Protein AF-A0AAV5AA75-F1 (afdb_monomer_lite)

Foldseek 3Di:
DKDWDDDVPDPDIDIDDDAQVVHDPDPVVPVVSVVVVVVVVCVVVVNDDQAAAQDDDDDPLLCVCVVVVVLLVQLQPQDDDPPDPVSCPSVVVCVVCPHNVVSVVVVVVLLVQLQVQLVVLLVVNVSRVRDDVNSVVLSVSCSVSPPSSVVVVVVSSVVSSVVVVVVVD

Sequence (169 aa):
MSLSYVVKGSKEKKAVIVPFEPPLSNYEEVRPRLLAMKLDAEEALGMVKRPKITTFEMSVDTFAMLPLIVLLIFVAYAEPKPYSTIYNIGPWLRNAVGGITVIRWICILASSIHALEAAYVFVLCRRHSTGLVVGAKWVAITFSMGYPGWARLRRLIQKARIESITKIH

pLDDT: mean 88.72, std 7.55, range [43.88, 97.69]

Structure (mmCIF, N/CA/C/O backbone):
data_AF-A0AAV5AA75-F1
#
_entry.id   AF-A0AAV5AA75-F1
#
loop_
_atom_site.group_PDB
_atom_site.id
_atom_site.type_symbol
_atom_site.label_atom_id
_atom_site.label_alt_id
_atom_site.label_comp_id
_atom_site.label_asym_id
_atom_site.label_entity_id
_atom_site.label_seq_id
_atom_site.pdbx_PDB_ins_code
_atom_site.Cartn_x
_atom_site.Cartn_y
_atom_site.Cartn_z
_atom_site.occupancy
_atom_site.B_iso_or_equiv
_atom_site.auth_seq_id
_atom_site.auth_comp_id
_atom_site.auth_asym_id
_atom_site.auth_atom_id
_atom_site.pdbx_PDB_model_num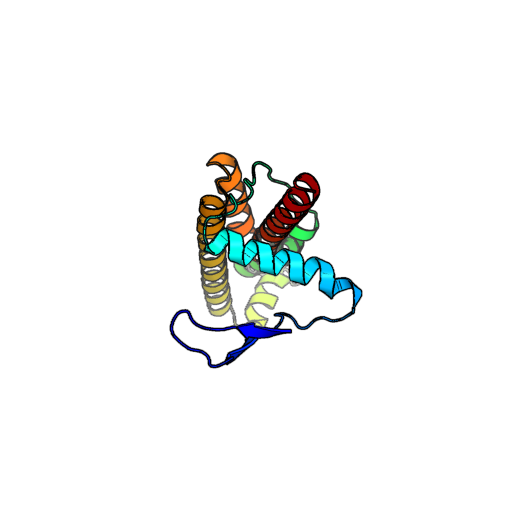
ATOM 1 N N . MET A 1 1 ? 3.541 -4.774 29.065 1.00 82.38 1 MET A N 1
ATOM 2 C CA . MET A 1 1 ? 2.635 -4.580 30.218 1.00 82.38 1 MET A CA 1
ATOM 3 C C . MET A 1 1 ? 2.459 -5.912 30.936 1.00 82.38 1 MET A C 1
ATOM 5 O O . MET A 1 1 ? 2.185 -6.892 30.259 1.00 82.38 1 MET A O 1
ATOM 9 N N . SER A 1 2 ? 2.649 -5.978 32.257 1.00 87.25 2 SER A N 1
ATOM 10 C CA . SER A 1 2 ? 2.396 -7.197 33.048 1.00 87.25 2 SER A CA 1
ATOM 11 C C . SER A 1 2 ? 1.001 -7.128 33.665 1.00 87.25 2 SER A C 1
ATOM 13 O O . SER A 1 2 ? 0.651 -6.118 34.275 1.00 87.25 2 SER A O 1
ATOM 15 N N . LEU A 1 3 ? 0.199 -8.170 33.476 1.00 88.19 3 LEU A N 1
ATOM 16 C CA . LEU A 1 3 ? -1.156 -8.309 33.999 1.00 88.19 3 LEU A CA 1
ATOM 17 C C . LEU A 1 3 ? -1.211 -9.528 34.918 1.00 88.19 3 LEU A C 1
ATOM 19 O O . LEU A 1 3 ? -0.602 -10.554 34.624 1.00 88.19 3 LEU A O 1
ATOM 23 N N . SER A 1 4 ? -1.971 -9.437 36.009 1.00 89.69 4 SER A N 1
ATOM 24 C CA . SER A 1 4 ? -2.262 -10.584 36.874 1.00 89.69 4 SER A CA 1
ATOM 25 C C . SER A 1 4 ? -3.754 -10.892 36.840 1.00 89.69 4 SER A C 1
ATOM 27 O O . SER A 1 4 ? -4.578 -9.979 36.876 1.00 89.69 4 SER A O 1
ATOM 29 N N . TYR A 1 5 ? -4.104 -12.171 36.729 1.00 88.69 5 TYR A N 1
ATOM 30 C CA . TYR A 1 5 ? -5.491 -12.621 36.668 1.00 88.69 5 TYR A CA 1
ATOM 31 C C . TYR A 1 5 ? -5.690 -13.903 37.476 1.00 88.69 5 TYR A C 1
ATOM 33 O O . TYR A 1 5 ? -4.749 -14.652 37.748 1.00 88.69 5 TYR A O 1
ATOM 41 N N . VAL A 1 6 ? -6.939 -14.143 37.866 1.00 90.75 6 VAL A N 1
ATOM 42 C CA . VAL A 1 6 ? -7.375 -15.355 38.562 1.00 90.75 6 VAL A CA 1
ATOM 43 C C . VAL A 1 6 ? -8.413 -16.041 37.684 1.00 90.75 6 VAL A C 1
ATOM 45 O O . VAL A 1 6 ? -9.379 -15.413 37.252 1.00 90.75 6 VAL A O 1
ATOM 48 N N . VAL A 1 7 ? -8.204 -17.323 37.390 1.00 87.94 7 VAL A N 1
ATOM 49 C CA . VAL A 1 7 ? -9.154 -18.117 36.599 1.00 87.94 7 VAL A CA 1
ATOM 50 C C . VAL A 1 7 ? -10.306 -18.545 37.495 1.00 87.94 7 VAL A C 1
ATOM 52 O O . VAL A 1 7 ? -10.086 -19.032 38.602 1.00 87.94 7 VAL A O 1
ATOM 55 N N . LYS A 1 8 ? -11.542 -18.407 37.012 1.00 83.75 8 LYS A N 1
ATOM 56 C CA . LYS A 1 8 ? -12.732 -18.871 37.733 1.00 83.75 8 LYS A CA 1
ATOM 57 C C . LYS A 1 8 ? -12.591 -20.368 38.057 1.00 83.75 8 LYS A C 1
ATOM 59 O O . LYS A 1 8 ? -12.488 -21.182 37.148 1.00 83.75 8 LYS A O 1
ATOM 64 N N . GLY A 1 9 ? -12.575 -20.708 39.348 1.00 84.12 9 GLY A N 1
ATOM 65 C CA . GLY A 1 9 ? -12.371 -22.078 39.844 1.00 84.12 9 GLY A CA 1
ATOM 66 C C . GLY A 1 9 ? -10.961 -22.378 40.370 1.00 84.12 9 GLY A C 1
ATOM 67 O O . GLY A 1 9 ? -10.767 -23.416 40.992 1.00 84.12 9 GLY A O 1
ATOM 68 N N . SER A 1 10 ? -9.999 -21.467 40.198 1.00 79.69 10 SER A N 1
ATOM 69 C CA . SER A 1 10 ? -8.664 -21.546 40.805 1.00 79.69 10 SER A CA 1
ATOM 70 C C . SER A 1 10 ? -8.425 -20.357 41.741 1.00 79.69 10 SER A C 1
ATOM 72 O O . SER A 1 10 ? -8.907 -19.256 41.490 1.00 79.69 10 SER A O 1
ATOM 74 N N . LYS A 1 11 ? -7.683 -20.573 42.834 1.00 80.50 11 LYS A N 1
ATOM 75 C CA . LYS A 1 11 ? -7.207 -19.500 43.731 1.00 80.50 11 LYS A CA 1
ATOM 76 C C . LYS A 1 11 ? -5.818 -18.978 43.343 1.00 80.50 11 LYS A C 1
ATOM 78 O O . LYS A 1 11 ? -5.339 -18.019 43.945 1.00 80.50 11 LYS A O 1
ATOM 83 N N . GLU A 1 12 ? -5.168 -19.589 42.354 1.00 86.31 12 GLU A N 1
ATOM 84 C CA . GLU A 1 12 ? -3.827 -19.198 41.925 1.00 86.31 12 GLU A CA 1
ATOM 85 C C . GLU A 1 12 ? -3.865 -17.943 41.048 1.00 86.31 12 GLU A C 1
ATOM 87 O O . GLU A 1 12 ? -4.612 -17.860 40.067 1.00 86.31 12 GLU A O 1
ATOM 92 N N . LYS A 1 13 ? -3.019 -16.964 41.390 1.00 85.44 13 LYS A N 1
ATOM 93 C CA . LYS A 1 13 ? -2.785 -15.774 40.567 1.00 85.44 13 LYS A CA 1
ATOM 94 C C . LYS A 1 13 ? -1.795 -16.122 39.462 1.00 85.44 13 LYS A C 1
ATOM 96 O O . LYS A 1 13 ? -0.649 -16.461 39.747 1.00 85.44 13 LYS A O 1
ATOM 101 N N . LYS A 1 14 ? -2.218 -15.995 38.207 1.00 88.75 14 LYS A N 1
ATOM 102 C CA . LYS A 1 14 ? -1.349 -16.150 37.035 1.00 88.75 14 LYS A CA 1
ATOM 103 C C . LYS A 1 14 ? -0.946 -14.779 36.507 1.00 88.75 14 LYS A C 1
ATOM 105 O O . LYS A 1 14 ? -1.758 -13.854 36.503 1.00 88.75 14 LYS A O 1
ATOM 110 N N . ALA A 1 15 ? 0.300 -14.653 36.060 1.00 89.00 15 ALA A N 1
ATOM 111 C CA . ALA A 1 15 ? 0.821 -13.442 35.433 1.00 89.00 15 ALA A CA 1
ATOM 112 C C . ALA A 1 15 ? 0.979 -13.650 33.922 1.00 89.00 15 ALA A C 1
ATOM 114 O O . ALA A 1 15 ? 1.417 -14.712 33.484 1.00 89.00 15 ALA A O 1
ATOM 115 N N . VAL A 1 16 ? 0.621 -12.642 33.129 1.00 92.88 16 VAL A N 1
ATOM 116 C CA . VAL A 1 16 ? 0.787 -12.615 31.670 1.00 92.88 16 VAL A CA 1
ATOM 117 C C . VAL A 1 16 ? 1.414 -11.290 31.269 1.00 92.88 16 VAL A C 1
ATOM 119 O O . VAL A 1 16 ? 1.035 -10.233 31.771 1.00 92.88 16 VAL A O 1
ATOM 122 N N . ILE A 1 17 ? 2.363 -11.343 30.338 1.00 91.06 17 ILE A N 1
ATOM 123 C CA . ILE A 1 17 ? 3.008 -10.159 29.777 1.00 91.06 17 ILE A CA 1
ATOM 124 C C . ILE A 1 17 ? 2.442 -9.917 28.379 1.00 91.06 17 ILE A C 1
ATOM 126 O O . ILE A 1 17 ? 2.553 -10.771 27.506 1.00 91.06 17 ILE A O 1
ATOM 130 N N . VAL A 1 18 ? 1.855 -8.740 28.169 1.00 89.25 18 VAL A N 1
ATOM 131 C CA . VAL A 1 18 ? 1.383 -8.270 26.861 1.00 89.25 18 VAL A CA 1
ATOM 132 C C . VAL A 1 18 ? 2.378 -7.231 26.327 1.00 89.25 18 VAL A C 1
ATOM 134 O O . VAL A 1 18 ? 2.517 -6.167 26.947 1.00 89.25 18 VAL A O 1
ATOM 137 N N . PRO A 1 19 ? 3.124 -7.514 25.244 1.00 89.56 19 PRO A N 1
ATOM 138 C CA . PRO A 1 19 ? 4.073 -6.565 24.667 1.00 89.56 19 PRO A CA 1
ATOM 139 C C . PRO A 1 19 ? 3.363 -5.445 23.889 1.00 89.56 19 PRO A C 1
ATOM 141 O O . PRO A 1 19 ? 2.238 -5.610 23.421 1.00 89.56 19 PRO A O 1
ATOM 144 N N . PHE A 1 20 ? 4.033 -4.298 23.747 1.00 83.62 20 PHE A N 1
ATOM 145 C CA . PHE A 1 20 ? 3.629 -3.250 22.808 1.00 83.62 20 PHE A CA 1
ATOM 146 C C . PHE A 1 20 ? 4.377 -3.453 21.485 1.00 83.62 20 PHE A C 1
ATOM 148 O O . PHE A 1 20 ? 5.605 -3.520 21.490 1.00 83.62 20 PHE A O 1
ATOM 155 N N . GLU A 1 21 ? 3.652 -3.522 20.367 1.00 81.06 21 GLU A N 1
ATOM 156 C CA . GLU A 1 21 ? 4.232 -3.616 19.021 1.00 81.06 21 GLU A CA 1
ATOM 157 C C . GLU A 1 21 ? 3.750 -2.452 18.146 1.00 81.06 21 GLU A C 1
ATOM 159 O O . GLU A 1 21 ? 2.549 -2.392 17.872 1.00 81.06 21 GLU A O 1
ATOM 164 N N . PRO A 1 22 ? 4.617 -1.528 17.688 1.00 82.00 22 PRO A N 1
ATOM 165 C CA . PRO A 1 22 ? 6.042 -1.417 18.010 1.00 82.00 22 PRO A CA 1
ATOM 166 C C . PRO A 1 22 ? 6.291 -1.023 19.482 1.00 82.00 22 PRO A C 1
ATOM 168 O O . PRO A 1 22 ? 5.352 -0.588 20.161 1.00 82.00 22 PRO A O 1
ATOM 171 N N . PRO A 1 23 ? 7.542 -1.159 19.972 1.00 85.00 23 PRO A N 1
ATOM 172 C CA . PRO A 1 23 ? 7.931 -0.685 21.295 1.00 85.00 23 PRO A CA 1
ATOM 173 C C . PRO A 1 23 ? 7.601 0.799 21.466 1.00 85.00 23 PRO A C 1
ATOM 175 O O . PRO A 1 23 ? 7.702 1.577 20.517 1.00 85.00 23 PRO A O 1
ATOM 178 N N . LEU A 1 24 ? 7.216 1.183 22.682 1.00 84.88 24 LEU A N 1
ATOM 179 C CA . LEU A 1 24 ? 6.974 2.583 23.020 1.00 84.88 24 LEU A CA 1
ATOM 180 C C . LEU A 1 24 ? 8.286 3.357 22.915 1.00 84.88 24 LEU A C 1
ATOM 182 O O . LEU A 1 24 ? 9.288 2.948 23.502 1.00 84.88 24 LEU A O 1
ATOM 186 N N . SER A 1 25 ? 8.270 4.463 22.180 1.00 85.25 25 SER A N 1
ATOM 187 C CA . SER A 1 25 ? 9.458 5.301 22.009 1.00 85.25 25 SER A CA 1
ATOM 188 C C . SER A 1 25 ? 9.573 6.365 23.102 1.00 85.25 25 SER A C 1
ATOM 190 O O . SER A 1 25 ? 10.674 6.747 23.492 1.00 85.25 25 SER A O 1
ATOM 192 N N . ASN A 1 26 ? 8.434 6.809 23.637 1.00 90.88 26 ASN A N 1
ATOM 193 C CA . ASN A 1 26 ? 8.338 7.819 24.683 1.00 90.88 26 ASN A CA 1
ATOM 194 C C . ASN A 1 26 ? 7.181 7.506 25.654 1.00 90.88 26 ASN A C 1
ATOM 196 O O . ASN A 1 26 ? 6.332 6.648 25.403 1.00 90.88 26 ASN A O 1
ATOM 200 N N . TYR A 1 27 ? 7.156 8.202 26.794 1.00 87.19 27 TYR A N 1
ATOM 201 C CA . TYR A 1 27 ? 6.105 8.033 27.804 1.00 87.19 27 TYR A CA 1
ATOM 202 C C . TYR A 1 27 ? 4.742 8.578 27.339 1.00 87.19 27 TYR A C 1
ATOM 204 O O . TYR A 1 27 ? 3.697 8.040 27.705 1.00 87.19 27 TYR A O 1
ATOM 212 N N . GLU A 1 28 ? 4.735 9.613 26.499 1.00 86.62 28 GLU A N 1
ATOM 213 C CA . GLU A 1 28 ? 3.506 10.237 25.992 1.00 86.62 28 GLU A CA 1
ATOM 214 C C . GLU A 1 28 ? 2.680 9.278 25.118 1.00 86.62 28 GLU A C 1
ATOM 216 O O . GLU A 1 28 ? 1.449 9.320 25.133 1.00 86.62 28 GLU A O 1
ATOM 221 N N . GLU A 1 29 ? 3.336 8.336 24.435 1.00 84.56 29 GLU A N 1
ATOM 222 C CA . GLU A 1 29 ? 2.710 7.290 23.626 1.00 84.56 29 GLU A CA 1
ATOM 223 C C . GLU A 1 29 ? 1.964 6.238 24.454 1.00 84.56 29 GLU A C 1
ATOM 225 O O . GLU A 1 29 ? 1.079 5.567 23.920 1.00 84.56 29 GLU A O 1
ATOM 230 N N . VAL A 1 30 ? 2.254 6.094 25.753 1.00 88.50 30 VAL A N 1
ATOM 231 C CA . VAL A 1 30 ? 1.661 5.046 26.605 1.00 88.50 30 VAL A CA 1
ATOM 232 C C . VAL A 1 30 ? 0.135 5.140 26.604 1.00 88.50 30 VAL A C 1
ATOM 234 O O . VAL A 1 30 ? -0.558 4.147 26.375 1.00 88.50 30 VAL A O 1
ATOM 237 N N . ARG A 1 31 ? -0.405 6.342 26.844 1.00 85.50 31 ARG A N 1
ATOM 238 C CA . ARG A 1 31 ? -1.853 6.571 26.945 1.00 85.50 31 ARG A CA 1
ATOM 239 C C . ARG A 1 31 ? -2.594 6.243 25.643 1.00 85.50 31 ARG A C 1
ATOM 241 O O . ARG A 1 31 ? -3.514 5.423 25.703 1.00 85.50 31 ARG A O 1
ATOM 248 N N . PRO A 1 32 ? -2.244 6.822 24.476 1.00 83.19 32 PRO A N 1
ATOM 249 C CA . PRO A 1 32 ? -2.917 6.476 23.229 1.00 83.19 32 PRO A CA 1
ATOM 250 C C . PRO A 1 32 ? -2.726 4.999 22.866 1.00 83.19 32 PRO A C 1
ATOM 252 O O . PRO A 1 32 ? -3.652 4.387 22.336 1.00 83.19 32 PRO A O 1
ATOM 255 N N . ARG A 1 33 ? -1.582 4.385 23.209 1.00 85.75 33 ARG A N 1
ATOM 256 C CA . ARG A 1 33 ? -1.342 2.960 22.946 1.00 85.75 33 ARG A CA 1
ATOM 257 C C . ARG A 1 33 ? -2.241 2.044 23.771 1.00 85.75 33 ARG A C 1
ATOM 259 O O . ARG A 1 33 ? -2.808 1.106 23.220 1.00 85.75 33 ARG A O 1
ATOM 266 N N . LEU A 1 34 ? -2.415 2.327 25.060 1.00 88.19 34 LEU A N 1
ATOM 267 C CA . LEU A 1 34 ? -3.315 1.562 25.928 1.00 88.19 34 LEU A CA 1
ATOM 268 C C . LEU A 1 34 ? -4.779 1.693 25.494 1.00 88.19 34 LEU A C 1
ATOM 270 O O . LEU A 1 34 ? -5.503 0.698 25.487 1.00 88.19 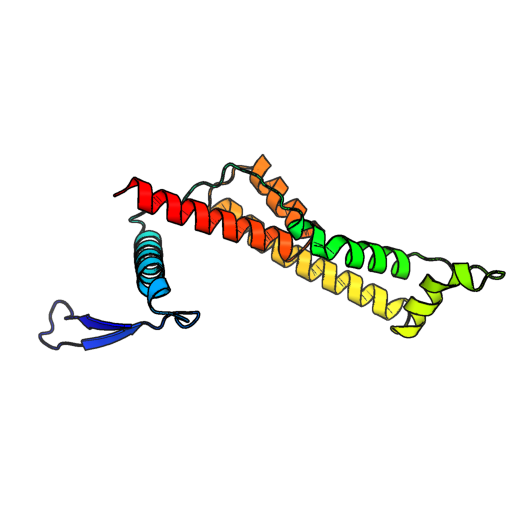34 LEU A O 1
ATOM 274 N N . LEU A 1 35 ? -5.205 2.893 25.086 1.00 84.88 35 LEU A N 1
ATOM 275 C CA . LEU A 1 35 ? -6.550 3.103 24.543 1.00 84.88 35 LEU A CA 1
ATOM 276 C C . LEU A 1 35 ? -6.762 2.307 23.250 1.00 84.88 35 LEU A C 1
ATOM 278 O O . LEU A 1 35 ? -7.782 1.633 23.117 1.00 84.88 35 LEU A O 1
ATOM 282 N N . ALA A 1 36 ? -5.786 2.321 22.338 1.00 81.75 36 ALA A N 1
ATOM 283 C CA . ALA A 1 36 ? -5.833 1.523 21.115 1.00 81.75 36 ALA A CA 1
ATOM 284 C C . ALA A 1 36 ? -5.926 0.015 21.413 1.00 81.75 36 ALA A C 1
ATOM 286 O O . ALA A 1 36 ? -6.786 -0.659 20.854 1.00 81.75 36 ALA A O 1
ATOM 287 N N . MET A 1 37 ? -5.117 -0.498 22.349 1.00 87.12 37 MET A N 1
ATOM 288 C CA . MET A 1 37 ? -5.162 -1.909 22.758 1.00 87.12 37 MET A CA 1
ATOM 289 C C . MET A 1 37 ? -6.511 -2.309 23.360 1.00 87.12 37 MET A C 1
ATOM 291 O O . MET A 1 37 ? -7.021 -3.385 23.050 1.00 87.12 37 MET A O 1
ATOM 295 N N . LYS A 1 38 ? -7.104 -1.449 24.200 1.00 86.94 38 LYS A N 1
ATOM 296 C CA . LYS A 1 38 ? -8.448 -1.674 24.746 1.00 86.94 38 LYS A CA 1
ATOM 297 C C . LYS A 1 38 ? -9.473 -1.813 23.619 1.00 86.94 38 LYS A C 1
ATOM 299 O O . LYS A 1 38 ? -10.256 -2.755 23.631 1.00 86.94 38 LYS A O 1
ATOM 304 N N . LEU A 1 39 ? -9.443 -0.915 22.638 1.00 80.12 39 LEU A N 1
ATOM 305 C CA . LEU A 1 39 ? -10.390 -0.951 21.521 1.00 80.12 39 LEU A CA 1
ATOM 306 C C . LEU A 1 39 ? -10.186 -2.143 20.612 1.00 80.12 39 LEU A C 1
ATOM 308 O O . LEU A 1 39 ? -11.168 -2.717 20.167 1.00 80.12 39 LEU A O 1
ATOM 312 N N . ASP A 1 40 ? -8.942 -2.521 20.323 1.00 83.00 40 ASP A N 1
ATOM 313 C CA . ASP A 1 40 ? -8.681 -3.707 19.513 1.00 83.00 40 ASP A CA 1
ATOM 314 C C . ASP A 1 40 ? -9.222 -4.966 20.223 1.00 83.00 40 ASP A C 1
ATOM 316 O O . ASP A 1 40 ? -9.804 -5.834 19.569 1.00 83.00 40 ASP A O 1
ATOM 320 N N . ALA A 1 41 ? -9.126 -5.037 21.559 1.00 86.62 41 ALA A N 1
ATOM 321 C CA . ALA A 1 41 ? -9.731 -6.106 22.356 1.00 86.62 41 ALA A CA 1
ATOM 322 C C . ALA A 1 41 ? -11.270 -6.045 22.359 1.00 86.62 41 ALA A C 1
ATOM 324 O O . ALA A 1 41 ? -11.922 -7.061 22.129 1.00 86.62 41 ALA A O 1
ATOM 325 N N . GLU A 1 42 ? -11.868 -4.868 22.560 1.00 84.94 42 GLU A N 1
ATOM 326 C CA . GLU A 1 42 ? -13.323 -4.676 22.496 1.00 84.94 42 GLU A CA 1
ATOM 327 C C . GLU A 1 42 ? -13.881 -4.967 21.092 1.00 84.94 42 GLU A C 1
ATOM 329 O O . GLU A 1 42 ? -14.949 -5.562 20.959 1.00 84.94 42 GLU A O 1
ATOM 334 N N . GLU A 1 43 ? -13.152 -4.612 20.031 1.00 80.31 43 GLU A N 1
ATOM 335 C CA . GLU A 1 43 ? -13.487 -4.938 18.642 1.00 80.31 43 GLU A CA 1
ATOM 336 C C . GLU A 1 43 ? -13.421 -6.456 18.410 1.00 80.31 43 GLU A C 1
ATOM 338 O O . GLU A 1 43 ? -14.304 -7.015 17.758 1.00 80.31 43 GLU A O 1
ATOM 343 N N . ALA A 1 44 ? -12.402 -7.134 18.950 1.00 84.44 44 ALA A N 1
ATOM 344 C CA . ALA A 1 44 ? -12.258 -8.587 18.857 1.00 84.44 44 ALA A CA 1
ATOM 345 C C . ALA A 1 44 ? -13.349 -9.341 19.635 1.00 84.44 44 ALA A C 1
ATOM 347 O O . ALA A 1 44 ? -13.811 -10.386 19.181 1.00 84.44 44 ALA A O 1
ATOM 348 N N . LEU A 1 45 ? -13.797 -8.788 20.765 1.00 86.88 45 LEU A N 1
ATOM 349 C CA . LEU A 1 45 ? -14.913 -9.304 21.563 1.00 86.88 45 LEU A CA 1
ATOM 350 C C . LEU A 1 45 ? -16.294 -8.900 21.010 1.00 86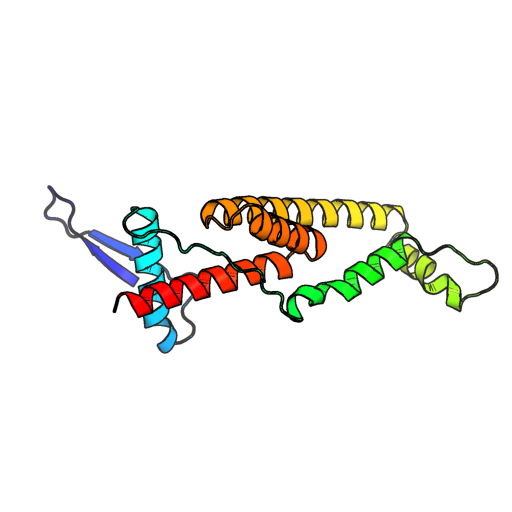.88 45 LEU A C 1
ATOM 352 O O . LEU A 1 45 ? -17.312 -9.320 21.553 1.00 86.88 45 LEU A O 1
ATOM 356 N N . GLY A 1 46 ? -16.353 -8.088 19.947 1.00 79.88 46 GLY A N 1
ATOM 357 C CA . GLY A 1 46 ? -17.605 -7.615 19.347 1.00 79.88 46 GLY A CA 1
ATOM 358 C C . GLY A 1 46 ? -18.355 -6.563 20.174 1.00 79.88 46 GLY A C 1
ATOM 359 O O . GLY A 1 46 ? -19.520 -6.288 19.896 1.00 79.88 46 GLY A O 1
ATOM 360 N N . MET A 1 47 ? -17.702 -5.962 21.171 1.00 76.81 47 MET A N 1
ATOM 361 C CA . MET A 1 47 ? -18.275 -4.949 22.063 1.00 76.81 47 MET A CA 1
ATOM 362 C C . MET A 1 47 ? -18.359 -3.561 21.412 1.00 76.81 47 MET A C 1
ATOM 364 O O . MET A 1 47 ? -19.230 -2.770 21.767 1.00 76.81 47 MET A O 1
ATOM 368 N N . VAL A 1 48 ? -17.481 -3.258 20.446 1.00 73.44 48 VAL A N 1
ATOM 369 C CA . VAL A 1 48 ? -17.442 -1.962 19.746 1.00 73.44 48 VAL A CA 1
ATOM 370 C C . VAL A 1 48 ? -17.594 -2.153 18.239 1.00 73.44 48 VAL A C 1
ATOM 372 O O . VAL A 1 48 ? -16.956 -3.003 17.615 1.00 73.44 48 VAL A O 1
ATOM 375 N N . LYS A 1 49 ? -18.450 -1.328 17.626 1.00 74.19 49 LYS A N 1
ATOM 376 C CA . LYS A 1 49 ? -18.684 -1.340 16.180 1.00 74.19 49 LYS A CA 1
ATOM 377 C C . LYS A 1 49 ? -17.508 -0.692 15.452 1.00 74.19 49 LYS A C 1
ATOM 379 O O . LYS A 1 49 ? -17.143 0.444 15.739 1.00 74.19 49 LYS A O 1
ATOM 384 N N . ARG A 1 50 ? -16.957 -1.395 14.459 1.00 80.81 50 ARG A N 1
ATOM 385 C CA . ARG A 1 50 ? -15.871 -0.882 13.607 1.00 80.81 50 ARG A CA 1
ATOM 386 C C . ARG A 1 50 ? -16.254 0.463 12.976 1.00 80.81 50 ARG A C 1
ATOM 388 O O . ARG A 1 50 ? -17.375 0.578 12.466 1.00 80.81 50 ARG A O 1
ATOM 395 N N . PRO A 1 51 ? -15.339 1.450 12.942 1.00 84.56 51 PRO A N 1
ATOM 396 C CA . PRO A 1 51 ? -15.621 2.723 12.301 1.00 84.56 51 PRO A CA 1
ATOM 397 C C . PRO A 1 51 ? -15.846 2.502 10.808 1.00 84.56 51 PRO A C 1
ATOM 399 O O . PRO A 1 51 ? -15.087 1.779 10.149 1.00 84.56 51 PRO A O 1
ATOM 402 N N . LYS A 1 52 ? -16.911 3.123 10.297 1.00 88.06 52 LYS A N 1
ATOM 403 C CA . LYS A 1 52 ? -17.231 3.130 8.873 1.00 88.06 52 LYS A CA 1
ATOM 404 C C . LYS A 1 52 ? -16.393 4.192 8.176 1.00 88.06 52 LYS A C 1
ATOM 406 O O . LYS A 1 52 ? -16.365 5.332 8.628 1.00 88.06 52 LYS A O 1
ATOM 411 N N . ILE A 1 53 ? -15.756 3.833 7.067 1.00 90.88 53 ILE A N 1
ATOM 412 C CA . ILE A 1 53 ? -14.961 4.777 6.272 1.00 90.88 53 ILE A CA 1
ATOM 413 C C . ILE A 1 53 ? -15.753 5.173 5.030 1.00 90.88 53 ILE A C 1
ATOM 415 O O . ILE A 1 53 ? -15.798 4.435 4.057 1.00 90.88 53 ILE A O 1
ATOM 419 N N . THR A 1 54 ? -16.401 6.332 5.060 1.00 90.62 54 THR A N 1
ATOM 420 C CA . THR A 1 54 ? -17.262 6.806 3.960 1.00 90.62 54 THR A CA 1
ATOM 421 C C . THR A 1 54 ? -16.569 7.787 3.020 1.00 90.62 54 THR A C 1
ATOM 423 O O . THR A 1 54 ? -17.142 8.161 1.999 1.00 90.62 54 THR A O 1
ATOM 426 N N . THR A 1 55 ? -15.344 8.205 3.339 1.00 91.25 55 THR A N 1
ATOM 427 C CA . THR A 1 55 ? -14.605 9.213 2.579 1.00 91.25 55 THR A CA 1
ATOM 428 C C . THR A 1 55 ? -13.458 8.600 1.777 1.00 91.25 55 THR A C 1
ATOM 430 O O . THR A 1 55 ? -12.885 7.559 2.114 1.00 91.25 55 THR A O 1
ATOM 433 N N . PHE A 1 56 ? -13.134 9.266 0.672 1.00 92.69 56 PHE A N 1
ATOM 434 C CA . PHE A 1 56 ? -11.962 8.991 -0.145 1.00 92.69 56 PHE A CA 1
ATOM 435 C C . PHE A 1 56 ? -11.138 10.273 -0.223 1.00 92.69 56 PHE A C 1
ATOM 437 O O . PHE A 1 56 ? -11.587 11.258 -0.804 1.00 92.69 56 PHE A O 1
ATOM 444 N N . GLU A 1 57 ? -9.954 10.257 0.383 1.00 91.06 57 GLU A N 1
ATOM 445 C CA . GLU A 1 57 ? -9.082 11.425 0.493 1.00 91.06 57 GLU A CA 1
ATOM 446 C C . GLU A 1 57 ? -7.663 11.061 0.066 1.00 91.06 57 GLU A C 1
ATOM 448 O O . GLU A 1 57 ? -6.979 10.277 0.738 1.00 91.06 57 GLU A O 1
ATOM 453 N N . MET A 1 58 ? -7.210 11.668 -1.028 1.00 87.12 58 MET A N 1
ATOM 454 C CA . MET A 1 58 ? -5.849 11.514 -1.533 1.00 87.12 58 MET A CA 1
ATOM 455 C C . MET A 1 58 ? -4.938 12.594 -0.945 1.00 87.12 58 MET A C 1
ATOM 457 O O . MET A 1 58 ? -5.343 13.744 -0.798 1.00 87.12 58 MET A O 1
ATOM 461 N N . SER A 1 59 ? -3.706 12.208 -0.613 1.00 88.56 59 SER A N 1
ATOM 462 C CA . SER A 1 59 ? -2.615 13.136 -0.289 1.00 88.56 59 SER A CA 1
ATOM 463 C C . SER A 1 59 ? -1.654 13.188 -1.473 1.00 88.56 59 SER A C 1
ATOM 465 O O . SER A 1 59 ? -1.583 12.231 -2.244 1.00 88.56 59 SER A O 1
ATOM 467 N N . VAL A 1 60 ? -0.858 14.250 -1.585 1.00 89.00 60 VAL A N 1
ATOM 468 C CA . VAL A 1 60 ? 0.249 14.309 -2.556 1.00 89.00 60 VAL A CA 1
ATOM 469 C C . VAL A 1 60 ? 1.212 13.131 -2.349 1.00 89.00 60 VAL A C 1
ATOM 471 O O . VAL A 1 60 ? 1.673 12.534 -3.318 1.00 89.00 60 VAL A O 1
ATOM 474 N N . ASP A 1 61 ? 1.398 12.692 -1.099 1.00 87.00 61 ASP A N 1
ATOM 475 C CA . ASP A 1 61 ? 2.219 11.522 -0.749 1.00 87.00 61 ASP A CA 1
ATOM 476 C C . ASP A 1 61 ? 1.743 10.221 -1.415 1.00 87.00 61 ASP A C 1
ATOM 478 O O . ASP A 1 61 ? 2.525 9.290 -1.601 1.00 87.00 61 ASP A O 1
ATOM 482 N N . THR A 1 62 ? 0.458 10.130 -1.783 1.00 89.06 62 THR A N 1
ATOM 483 C CA . THR A 1 62 ? -0.092 8.963 -2.486 1.00 89.06 62 THR A CA 1
ATOM 484 C C . THR A 1 62 ? 0.548 8.788 -3.867 1.00 89.06 62 THR A C 1
ATOM 486 O O . THR A 1 62 ? 0.626 7.664 -4.355 1.00 89.06 62 THR A O 1
ATOM 489 N N . PHE A 1 63 ? 1.075 9.865 -4.459 1.00 91.81 63 PHE A N 1
ATOM 490 C CA . PHE A 1 63 ? 1.730 9.867 -5.768 1.00 91.81 63 PHE A CA 1
ATOM 491 C C . PHE A 1 63 ? 3.258 9.751 -5.695 1.00 91.81 63 PHE A C 1
ATOM 493 O O . PHE A 1 63 ? 3.922 9.871 -6.721 1.00 91.81 63 PHE A O 1
ATOM 500 N N . ALA A 1 64 ? 3.837 9.473 -4.521 1.00 90.81 64 ALA A N 1
ATOM 501 C CA . ALA A 1 64 ? 5.290 9.357 -4.359 1.00 90.81 64 ALA A CA 1
ATOM 502 C C . ALA A 1 64 ? 5.935 8.302 -5.285 1.00 90.81 64 ALA A C 1
ATOM 504 O O . ALA A 1 64 ? 7.092 8.446 -5.669 1.00 90.81 64 ALA A O 1
ATOM 505 N N . MET A 1 65 ? 5.183 7.268 -5.685 1.00 90.81 65 MET A N 1
ATOM 506 C CA . MET A 1 65 ? 5.655 6.211 -6.594 1.00 90.81 65 MET A CA 1
ATOM 507 C C . MET A 1 65 ? 5.467 6.539 -8.082 1.00 90.81 65 MET A C 1
ATOM 509 O O . MET A 1 65 ? 5.974 5.811 -8.935 1.00 90.81 65 MET A O 1
ATOM 513 N N . LEU A 1 66 ? 4.777 7.634 -8.421 1.00 93.25 66 LEU A N 1
ATOM 514 C CA . LEU A 1 66 ? 4.482 8.001 -9.806 1.00 93.25 66 LEU A CA 1
ATOM 515 C C . LEU A 1 66 ? 5.747 8.157 -10.676 1.00 93.25 66 LEU A C 1
ATOM 517 O O . LEU A 1 66 ? 5.750 7.606 -11.777 1.00 93.25 66 LEU A O 1
ATOM 521 N N . PRO A 1 67 ? 6.845 8.803 -10.221 1.00 94.50 67 PRO A N 1
ATOM 522 C CA . PRO A 1 67 ? 8.063 8.916 -11.026 1.00 94.50 67 PRO A CA 1
ATOM 523 C C . PRO A 1 67 ? 8.684 7.558 -11.369 1.00 94.50 67 PRO A C 1
ATOM 525 O O . PRO A 1 67 ? 9.157 7.361 -12.485 1.00 94.50 67 PRO A O 1
ATOM 528 N N . LEU A 1 68 ? 8.642 6.600 -10.436 1.00 92.69 68 LEU A N 1
ATOM 529 C CA . LEU A 1 68 ? 9.165 5.250 -10.656 1.00 92.69 68 LEU A CA 1
ATOM 530 C C . LEU A 1 68 ? 8.299 4.462 -11.642 1.00 92.69 68 LEU A C 1
ATOM 532 O O . LEU A 1 68 ? 8.837 3.757 -12.491 1.00 92.69 68 LEU A O 1
ATOM 536 N N . ILE A 1 69 ? 6.975 4.617 -11.574 1.00 93.44 69 ILE A N 1
ATOM 537 C CA . ILE A 1 69 ? 6.047 4.009 -12.537 1.00 93.44 69 ILE A CA 1
ATOM 538 C C . ILE A 1 69 ? 6.299 4.574 -13.941 1.00 93.44 69 ILE A C 1
ATOM 540 O O . ILE A 1 69 ? 6.428 3.811 -14.897 1.00 93.44 69 ILE A O 1
ATOM 544 N N . VAL A 1 70 ? 6.428 5.899 -14.069 1.00 95.12 70 VAL A N 1
ATOM 545 C CA . VAL A 1 70 ? 6.731 6.560 -15.349 1.00 95.12 70 VAL A CA 1
ATOM 546 C C . VAL A 1 70 ? 8.081 6.098 -15.895 1.00 95.12 70 VAL A C 1
ATOM 548 O O . VAL A 1 70 ? 8.174 5.767 -17.076 1.00 95.12 70 VAL A O 1
ATOM 551 N N . LEU A 1 71 ? 9.108 6.009 -15.045 1.00 94.31 71 LEU A N 1
ATOM 552 C CA . LEU A 1 71 ? 10.420 5.500 -15.436 1.00 94.31 71 LEU A CA 1
ATOM 553 C C . LEU A 1 71 ? 10.344 4.043 -15.908 1.00 94.31 71 LEU A C 1
ATOM 555 O O . LEU A 1 71 ? 10.922 3.713 -16.940 1.00 94.31 71 LEU A O 1
ATOM 559 N N . LEU A 1 72 ? 9.613 3.180 -15.198 1.00 93.62 72 LEU A N 1
ATOM 560 C CA . LEU A 1 72 ? 9.441 1.779 -15.581 1.00 93.62 72 LEU A CA 1
ATOM 561 C C . LEU A 1 72 ? 8.748 1.654 -16.943 1.00 93.62 72 LEU A C 1
ATOM 563 O O . LEU A 1 72 ? 9.214 0.898 -17.792 1.00 93.62 72 LEU A O 1
ATOM 567 N N . ILE A 1 73 ? 7.682 2.425 -17.178 1.00 93.75 73 ILE A N 1
ATOM 568 C CA . ILE A 1 73 ? 6.981 2.468 -18.470 1.00 93.75 73 ILE A CA 1
ATOM 569 C C . ILE A 1 73 ? 7.932 2.959 -19.567 1.00 93.75 73 ILE A C 1
ATOM 571 O O . ILE A 1 73 ? 8.049 2.320 -20.612 1.00 93.75 73 ILE A O 1
ATOM 575 N N . PHE A 1 74 ? 8.657 4.052 -19.325 1.00 92.88 74 PHE A N 1
ATOM 576 C CA . PHE A 1 74 ? 9.629 4.582 -20.276 1.00 92.88 74 PHE A CA 1
ATOM 577 C C . PHE A 1 74 ? 10.690 3.535 -20.636 1.00 92.88 74 PHE A C 1
ATOM 579 O O . PHE A 1 74 ? 10.900 3.242 -21.810 1.00 92.88 74 PHE A O 1
ATOM 586 N N . VAL A 1 75 ? 11.312 2.896 -19.643 1.00 93.19 75 VAL A N 1
ATOM 587 C CA . VAL A 1 75 ? 12.333 1.865 -19.870 1.00 93.19 75 VAL A CA 1
ATOM 588 C C . VAL A 1 75 ? 11.750 0.630 -20.548 1.00 93.19 75 VAL A C 1
ATOM 590 O O . VAL A 1 75 ? 12.432 0.035 -21.379 1.00 93.19 75 VAL A O 1
ATOM 593 N N . ALA A 1 76 ? 10.506 0.244 -20.260 1.00 92.25 76 ALA A N 1
ATOM 594 C CA . ALA A 1 76 ? 9.859 -0.915 -20.873 1.00 92.25 76 ALA A CA 1
ATOM 595 C C . ALA A 1 76 ? 9.514 -0.704 -22.354 1.00 92.25 76 ALA A C 1
ATOM 597 O O . ALA A 1 76 ? 9.687 -1.630 -23.146 1.00 92.25 76 ALA A O 1
ATOM 598 N N . TYR A 1 77 ? 9.083 0.504 -22.730 1.00 91.62 77 TYR A N 1
ATOM 599 C CA . TYR A 1 77 ? 8.527 0.783 -24.059 1.00 91.62 77 TYR A CA 1
ATOM 600 C C . TYR A 1 77 ? 9.393 1.675 -24.954 1.00 91.62 77 TYR A C 1
ATOM 602 O O . TYR A 1 77 ? 9.094 1.795 -26.136 1.00 91.62 77 TYR A O 1
ATOM 610 N N . ALA A 1 78 ? 10.477 2.276 -24.453 1.00 90.50 78 ALA A N 1
ATOM 611 C CA . ALA A 1 78 ? 11.353 3.088 -25.294 1.00 90.50 78 ALA A CA 1
ATOM 612 C C . ALA A 1 78 ? 11.948 2.264 -26.451 1.00 90.50 78 ALA A C 1
ATOM 614 O O . ALA A 1 78 ? 12.536 1.196 -26.248 1.00 90.50 78 ALA A O 1
ATOM 615 N N . GLU A 1 79 ? 11.801 2.764 -27.671 1.00 86.69 79 GLU A N 1
ATOM 616 C CA . GLU A 1 79 ? 12.318 2.119 -28.874 1.00 86.69 79 GLU A CA 1
ATOM 617 C C . GLU A 1 79 ? 13.736 2.605 -29.195 1.00 86.69 79 GLU A C 1
ATOM 619 O O . GLU A 1 79 ? 13.999 3.806 -29.089 1.00 86.69 79 GLU A O 1
ATOM 624 N N . PRO A 1 80 ? 14.640 1.721 -29.650 1.00 84.25 80 PRO A N 1
ATOM 625 C CA . PRO A 1 80 ? 15.932 2.136 -30.182 1.00 84.25 80 PRO A CA 1
ATOM 626 C C . PRO A 1 80 ? 15.762 3.044 -31.404 1.00 84.25 80 PRO A C 1
ATOM 628 O O . PRO A 1 80 ? 15.037 2.707 -32.341 1.00 84.25 80 PRO A O 1
ATOM 631 N N . LYS A 1 81 ? 16.458 4.183 -31.420 1.00 85.06 81 LYS A N 1
ATOM 632 C CA . LYS A 1 81 ? 16.537 5.086 -32.574 1.00 85.06 81 LYS A CA 1
ATOM 633 C C . LYS A 1 81 ? 17.959 5.049 -33.155 1.00 85.06 81 LYS A C 1
ATOM 635 O O . LYS A 1 81 ? 18.902 5.431 -32.464 1.00 85.06 81 LYS A O 1
ATOM 640 N N . PRO A 1 82 ? 18.147 4.620 -34.417 1.00 78.19 82 PRO A N 1
ATOM 641 C CA . PRO A 1 82 ? 19.477 4.348 -34.973 1.00 78.19 82 PRO A CA 1
ATOM 642 C C . PRO A 1 82 ? 20.389 5.580 -35.097 1.00 78.19 82 PRO A C 1
ATOM 644 O O . PRO A 1 82 ? 21.604 5.429 -35.097 1.00 78.19 82 PRO A O 1
ATOM 647 N N . TYR A 1 83 ? 19.831 6.794 -35.155 1.00 78.94 83 TYR A N 1
ATOM 648 C CA . TYR A 1 83 ? 20.588 8.020 -35.449 1.00 78.94 83 TYR A CA 1
ATOM 649 C C . TYR A 1 83 ? 20.703 9.003 -34.276 1.00 78.94 83 TYR A C 1
ATOM 651 O O . TYR A 1 83 ? 21.091 10.151 -34.479 1.00 78.94 83 TYR A O 1
ATOM 659 N N . SER A 1 84 ? 20.353 8.609 -33.046 1.00 74.69 84 SER A N 1
ATOM 660 C CA . SER A 1 84 ? 20.479 9.520 -31.903 1.00 74.69 84 SER A CA 1
ATOM 661 C C . SER A 1 84 ? 20.780 8.823 -30.586 1.00 74.69 84 SER A C 1
ATOM 663 O O . SER A 1 84 ? 19.985 8.041 -30.074 1.00 74.69 84 SER A O 1
ATOM 665 N N . THR A 1 85 ? 21.907 9.195 -29.985 1.00 73.00 85 THR A N 1
ATOM 666 C CA . THR A 1 85 ? 22.329 8.730 -28.660 1.00 73.00 85 THR A CA 1
ATOM 667 C C . THR A 1 85 ? 21.409 9.240 -27.547 1.00 73.00 85 THR A C 1
ATOM 669 O O . THR A 1 85 ? 21.110 8.502 -26.613 1.00 73.00 85 THR A O 1
ATOM 672 N N . ILE A 1 86 ? 20.897 10.472 -27.663 1.00 76.50 86 ILE A N 1
ATOM 673 C CA . ILE A 1 86 ? 20.041 11.098 -26.639 1.00 76.50 86 ILE A CA 1
ATOM 674 C C . ILE A 1 86 ? 18.667 10.414 -26.595 1.00 76.50 86 ILE A C 1
ATOM 676 O O . ILE A 1 86 ? 18.127 10.162 -25.521 1.00 76.50 86 ILE A O 1
ATOM 680 N N . TYR A 1 87 ? 18.129 10.020 -27.752 1.00 76.06 87 TYR A N 1
ATOM 681 C CA . TYR A 1 87 ? 16.870 9.270 -27.818 1.00 76.06 87 TYR A CA 1
ATOM 682 C C . TYR A 1 87 ? 17.025 7.773 -27.475 1.00 76.06 87 TYR A C 1
ATOM 684 O O . TYR A 1 87 ? 16.025 7.065 -27.399 1.00 76.06 87 TYR A O 1
ATOM 692 N N . ASN A 1 88 ? 18.247 7.293 -27.196 1.00 87.19 88 ASN A N 1
ATOM 693 C CA . ASN A 1 88 ? 18.538 5.904 -26.814 1.00 87.19 88 ASN A CA 1
ATOM 694 C C . ASN A 1 88 ? 18.746 5.689 -25.305 1.00 87.19 88 ASN A C 1
ATOM 696 O O . ASN A 1 88 ? 19.102 4.582 -24.896 1.00 87.19 88 ASN A O 1
ATOM 700 N N . ILE A 1 89 ? 18.481 6.694 -24.462 1.00 90.31 89 ILE A N 1
ATOM 701 C CA . ILE A 1 89 ? 18.635 6.571 -23.000 1.00 90.31 89 ILE A CA 1
ATOM 702 C C . ILE A 1 89 ? 17.767 5.433 -22.433 1.00 90.31 89 ILE A C 1
ATOM 704 O O . ILE A 1 89 ? 18.229 4.674 -21.585 1.00 90.31 89 ILE A O 1
ATOM 708 N N . GLY A 1 90 ? 16.534 5.260 -22.921 1.00 90.94 90 GLY A N 1
ATOM 709 C CA . GLY A 1 90 ? 15.634 4.192 -22.466 1.00 90.94 90 GLY A CA 1
ATOM 710 C C . GLY A 1 90 ? 16.155 2.776 -22.768 1.00 90.94 90 GLY A C 1
ATOM 711 O O . GLY A 1 90 ? 16.303 1.982 -21.838 1.00 90.94 90 GLY A O 1
ATOM 712 N N . PRO A 1 91 ? 16.480 2.444 -24.034 1.00 91.94 91 PRO A N 1
ATOM 713 C CA . PRO A 1 91 ? 17.111 1.173 -24.392 1.00 91.94 91 PRO A CA 1
ATOM 714 C C . PRO A 1 91 ? 18.455 0.938 -23.697 1.00 91.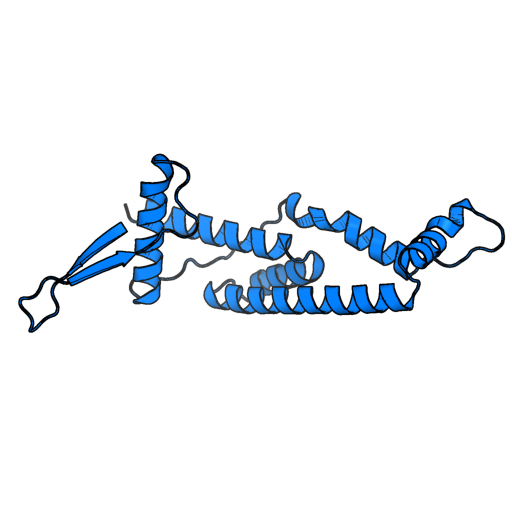94 91 PRO A C 1
ATOM 716 O O . PRO A 1 91 ? 18.734 -0.182 -23.270 1.00 91.94 91 PRO A O 1
ATOM 719 N N . TRP A 1 92 ? 19.270 1.985 -23.543 1.00 91.31 92 TRP A N 1
ATOM 720 C CA . TRP A 1 92 ? 20.526 1.903 -22.801 1.00 91.31 92 TRP A CA 1
ATOM 721 C C . TRP A 1 92 ? 20.285 1.499 -21.341 1.00 91.31 92 TRP A C 1
ATOM 723 O O . TRP A 1 92 ? 20.871 0.524 -20.873 1.00 91.31 92 TRP A O 1
ATOM 733 N N . LEU A 1 93 ? 19.354 2.169 -20.653 1.00 93.25 93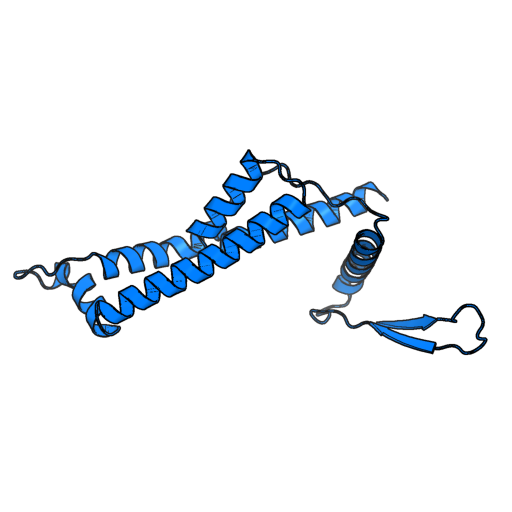 LEU A N 1
ATOM 734 C CA . LEU A 1 93 ? 19.009 1.871 -19.263 1.00 93.25 93 LEU A CA 1
ATOM 735 C C . LEU A 1 93 ? 18.398 0.471 -19.117 1.00 93.25 93 LEU A C 1
ATOM 737 O O . LEU A 1 93 ? 18.749 -0.268 -18.201 1.00 93.25 93 LEU A O 1
ATOM 741 N N . ARG A 1 94 ? 17.539 0.063 -20.061 1.00 94.06 94 ARG A N 1
ATOM 742 C CA . ARG A 1 94 ? 16.998 -1.303 -20.129 1.00 94.06 94 ARG A CA 1
ATOM 743 C C . ARG A 1 94 ? 18.120 -2.336 -20.164 1.00 94.06 94 ARG A C 1
ATOM 745 O O . ARG A 1 94 ? 18.077 -3.303 -19.411 1.00 94.06 94 ARG A O 1
ATOM 752 N N . ASN A 1 95 ? 19.112 -2.140 -21.029 1.00 92.81 95 ASN A N 1
ATOM 753 C CA . ASN A 1 95 ? 20.229 -3.070 -21.182 1.00 92.81 95 ASN A CA 1
ATOM 754 C C . ASN A 1 95 ? 21.158 -3.062 -19.962 1.00 92.81 95 ASN A C 1
ATOM 756 O O . ASN A 1 95 ? 21.607 -4.129 -19.553 1.00 92.81 95 ASN A O 1
ATOM 760 N N . ALA A 1 96 ? 21.371 -1.903 -19.330 1.00 92.88 96 ALA A N 1
ATOM 761 C CA . ALA A 1 96 ? 22.149 -1.789 -18.095 1.00 92.88 96 ALA A CA 1
ATOM 762 C C . ALA A 1 96 ? 21.552 -2.596 -16.923 1.00 92.88 96 ALA A C 1
ATOM 764 O O . ALA A 1 96 ? 22.290 -3.069 -16.065 1.00 92.88 96 ALA A O 1
ATOM 765 N N . VAL A 1 97 ? 20.228 -2.793 -16.904 1.00 92.44 97 VAL A N 1
ATOM 766 C CA . VAL A 1 97 ? 19.504 -3.554 -15.864 1.00 92.44 97 VAL A CA 1
ATOM 767 C C . VAL A 1 97 ? 19.295 -5.034 -16.252 1.00 92.44 97 VAL A C 1
ATOM 769 O O . VAL A 1 97 ? 18.697 -5.798 -15.502 1.00 92.44 97 VAL A O 1
ATOM 772 N N . GLY A 1 98 ? 19.810 -5.483 -17.404 1.00 92.88 98 GLY A N 1
ATOM 773 C CA . GLY A 1 98 ? 19.721 -6.885 -17.848 1.00 92.88 98 GLY A CA 1
ATOM 774 C C . GLY A 1 98 ? 18.724 -7.150 -18.982 1.00 92.88 98 GLY A C 1
ATOM 775 O O . GLY A 1 98 ? 18.383 -8.298 -19.270 1.00 92.88 98 GLY A O 1
ATOM 776 N N . GLY A 1 99 ? 18.264 -6.102 -19.665 1.00 94.00 99 GLY A N 1
ATOM 777 C CA . GLY A 1 99 ? 17.499 -6.207 -20.904 1.00 94.00 99 GLY A CA 1
ATOM 778 C C . GLY A 1 99 ? 15.994 -6.416 -20.710 1.00 94.00 99 GLY A C 1
ATOM 779 O O . GLY A 1 99 ? 15.446 -6.359 -19.609 1.00 94.00 99 GLY A O 1
ATOM 780 N N . ILE A 1 100 ? 15.293 -6.656 -21.824 1.00 93.50 100 ILE A N 1
ATOM 781 C CA . ILE A 1 100 ? 13.822 -6.749 -21.847 1.00 93.50 100 ILE A CA 1
ATOM 782 C C . ILE A 1 100 ? 13.278 -7.905 -20.998 1.00 93.50 100 ILE A C 1
ATOM 784 O O . ILE A 1 100 ? 12.197 -7.788 -20.425 1.00 93.50 100 ILE A O 1
ATOM 788 N N . THR A 1 101 ? 14.025 -9.005 -20.881 1.00 95.44 101 THR A N 1
ATOM 789 C CA . THR A 1 101 ? 13.629 -10.165 -20.073 1.00 95.44 101 THR A CA 1
ATOM 790 C C . THR A 1 101 ? 13.535 -9.797 -18.596 1.00 95.44 101 THR A C 1
ATOM 792 O O . THR A 1 101 ? 12.535 -10.118 -17.957 1.00 95.44 101 THR A O 1
ATOM 795 N N . VAL A 1 102 ? 14.523 -9.066 -18.066 1.00 95.62 102 VAL A N 1
ATOM 796 C CA . VAL A 1 102 ? 14.507 -8.607 -16.669 1.00 95.62 102 VAL A CA 1
ATOM 797 C C . VAL A 1 102 ? 13.375 -7.608 -16.442 1.00 95.62 102 VAL A C 1
ATOM 799 O O . VAL A 1 102 ? 12.614 -7.765 -15.492 1.00 95.62 102 VAL A O 1
ATOM 802 N N . ILE A 1 103 ? 13.179 -6.644 -17.350 1.00 95.38 103 ILE A N 1
ATOM 803 C CA . ILE A 1 103 ? 12.063 -5.689 -17.246 1.00 95.38 103 ILE A CA 1
ATOM 804 C C . ILE A 1 103 ? 10.701 -6.395 -17.234 1.00 95.38 103 ILE A C 1
ATOM 806 O O . ILE A 1 103 ? 9.840 -6.038 -16.434 1.00 95.38 103 ILE A O 1
ATOM 810 N N . ARG A 1 104 ? 10.496 -7.429 -18.062 1.00 95.56 104 ARG A N 1
ATOM 811 C CA . ARG A 1 104 ? 9.254 -8.222 -18.047 1.00 95.56 104 ARG A CA 1
ATOM 812 C C . ARG A 1 104 ? 9.012 -8.870 -16.685 1.00 95.56 104 ARG A C 1
ATOM 814 O O . ARG A 1 104 ? 7.904 -8.767 -16.167 1.00 95.56 104 ARG A O 1
ATOM 821 N N . TRP A 1 105 ? 10.036 -9.482 -16.090 1.00 97.19 105 TRP A N 1
ATOM 822 C CA . TRP A 1 105 ? 9.927 -10.062 -14.749 1.00 97.19 105 TRP A CA 1
ATOM 823 C C . TRP A 1 105 ? 9.656 -9.012 -13.672 1.00 97.19 105 TRP A C 1
ATOM 825 O O . TRP A 1 105 ? 8.818 -9.250 -12.806 1.00 97.19 105 TRP A O 1
ATOM 835 N N . ILE A 1 106 ? 10.284 -7.834 -13.761 1.00 95.19 106 ILE A N 1
ATOM 836 C CA . ILE A 1 106 ? 9.995 -6.700 -12.872 1.00 95.19 106 ILE A CA 1
ATOM 837 C C . ILE A 1 106 ? 8.523 -6.290 -12.990 1.00 95.19 106 ILE A C 1
ATOM 839 O O . ILE A 1 106 ? 7.849 -6.161 -11.972 1.00 95.19 106 ILE A O 1
ATOM 843 N N . C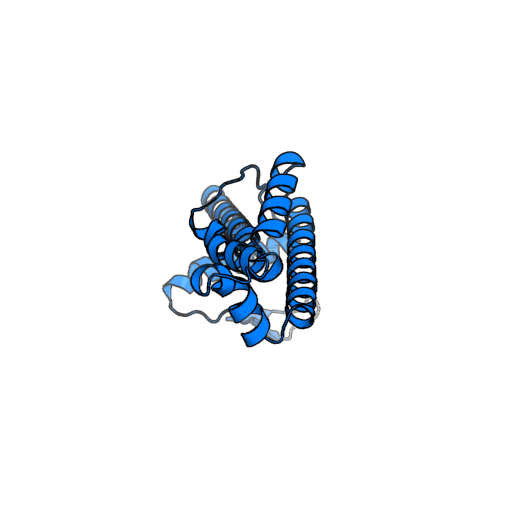YS A 1 107 ? 7.991 -6.142 -14.207 1.00 95.06 107 CYS A N 1
ATOM 844 C CA . CYS A 1 107 ? 6.585 -5.794 -14.422 1.00 95.06 107 CYS A CA 1
ATOM 845 C C . CYS A 1 107 ? 5.626 -6.857 -13.870 1.00 95.06 107 CYS A C 1
ATOM 847 O O . CYS A 1 107 ? 4.623 -6.504 -13.246 1.00 95.06 107 CYS A O 1
ATOM 849 N N . ILE A 1 108 ? 5.926 -8.145 -14.072 1.00 96.44 108 ILE A N 1
ATOM 850 C CA . ILE A 1 108 ? 5.121 -9.256 -13.540 1.00 96.44 108 ILE A CA 1
ATOM 851 C C . ILE A 1 108 ? 5.128 -9.229 -12.009 1.00 96.44 108 ILE A C 1
ATOM 853 O O . ILE A 1 108 ? 4.063 -9.296 -11.391 1.00 96.44 108 ILE A O 1
ATOM 857 N N . LEU A 1 109 ? 6.305 -9.091 -11.393 1.00 96.25 109 LEU A N 1
ATOM 858 C CA . LEU A 1 109 ? 6.450 -9.041 -9.939 1.00 96.25 109 LEU A CA 1
ATOM 859 C C . LEU A 1 109 ? 5.724 -7.828 -9.348 1.00 96.25 109 LEU A C 1
ATOM 861 O O . LEU A 1 109 ? 4.939 -7.986 -8.416 1.00 96.25 109 LEU A O 1
ATOM 865 N N . ALA A 1 110 ? 5.932 -6.638 -9.918 1.00 94.50 110 ALA A N 1
ATOM 866 C CA . ALA A 1 110 ? 5.275 -5.410 -9.481 1.00 94.50 110 ALA A CA 1
ATOM 867 C C . ALA A 1 110 ? 3.748 -5.533 -9.576 1.00 94.50 110 ALA A C 1
ATOM 869 O O . ALA A 1 110 ? 3.049 -5.290 -8.594 1.00 94.50 110 ALA A O 1
ATOM 870 N N . SER A 1 111 ? 3.230 -6.009 -10.712 1.00 95.12 111 SER A N 1
ATOM 871 C CA . SER A 1 111 ? 1.787 -6.220 -10.901 1.00 95.12 111 SER A CA 1
ATOM 872 C C . SER A 1 111 ? 1.222 -7.228 -9.897 1.00 95.12 111 SER A C 1
ATOM 874 O O . SER A 1 111 ? 0.131 -7.028 -9.366 1.00 95.12 111 SER A O 1
ATOM 876 N N . SER A 1 112 ? 1.976 -8.290 -9.594 1.00 96.94 112 SER A N 1
ATOM 877 C CA . SER A 1 112 ? 1.578 -9.310 -8.616 1.00 96.94 112 SER A CA 1
ATOM 878 C C . SER A 1 112 ? 1.510 -8.739 -7.199 1.00 96.94 112 SER A C 1
ATOM 880 O O . SER A 1 112 ? 0.526 -8.957 -6.494 1.00 96.94 112 SER A O 1
ATOM 882 N N . ILE A 1 113 ? 2.514 -7.957 -6.791 1.00 96.25 113 ILE A N 1
ATOM 883 C CA . ILE A 1 113 ? 2.529 -7.278 -5.488 1.00 96.25 113 ILE A CA 1
ATOM 884 C C . ILE A 1 113 ? 1.348 -6.309 -5.384 1.00 96.25 113 ILE A C 1
ATOM 886 O O . ILE A 1 113 ? 0.595 -6.366 -4.414 1.00 96.25 113 ILE A O 1
ATOM 890 N N . HIS A 1 114 ? 1.124 -5.483 -6.406 1.00 96.12 114 HIS A N 1
ATOM 891 C CA . HIS A 1 114 ? 0.014 -4.530 -6.434 1.00 96.12 114 HIS A CA 1
ATOM 892 C C . HIS A 1 114 ? -1.353 -5.231 -6.381 1.00 96.12 114 HIS A C 1
ATOM 894 O O . HIS A 1 114 ? -2.269 -4.751 -5.712 1.00 96.12 114 HIS A O 1
ATOM 900 N N . ALA A 1 115 ? -1.503 -6.389 -7.032 1.00 97.12 115 ALA A N 1
ATOM 901 C CA . ALA A 1 115 ? -2.716 -7.200 -6.946 1.00 97.12 115 ALA A CA 1
ATOM 902 C C . ALA A 1 115 ? -2.959 -7.726 -5.521 1.00 97.12 115 ALA A C 1
ATOM 904 O O . ALA A 1 115 ? -4.087 -7.660 -5.028 1.00 97.12 115 ALA A O 1
ATOM 905 N N . LEU A 1 116 ? -1.912 -8.198 -4.834 1.00 97.31 116 LEU A N 1
ATOM 906 C CA . LEU A 1 116 ? -2.005 -8.644 -3.439 1.00 97.31 116 LEU A CA 1
ATOM 907 C C . LEU A 1 116 ? -2.353 -7.487 -2.494 1.00 97.31 116 LEU A C 1
ATOM 909 O O . LEU A 1 116 ? -3.220 -7.636 -1.630 1.00 97.31 116 LEU A O 1
ATOM 913 N N . GLU A 1 117 ? -1.740 -6.318 -2.679 1.00 96.38 117 GLU A N 1
ATOM 914 C CA . GLU A 1 117 ? -2.068 -5.115 -1.908 1.00 96.38 117 GLU A CA 1
ATOM 915 C C . GLU A 1 117 ? -3.519 -4.668 -2.144 1.00 96.38 117 GLU A C 1
ATOM 917 O O . GLU A 1 117 ? -4.241 -4.348 -1.196 1.00 96.38 117 GLU A O 1
ATOM 922 N N . ALA A 1 118 ? -3.985 -4.696 -3.394 1.00 97.12 118 ALA A N 1
ATOM 923 C CA . ALA A 1 118 ? -5.359 -4.363 -3.752 1.00 97.12 118 ALA A CA 1
ATOM 924 C C . ALA A 1 118 ? -6.368 -5.363 -3.163 1.00 97.12 118 ALA A C 1
ATOM 926 O O . ALA A 1 118 ? -7.410 -4.953 -2.647 1.00 97.12 118 ALA A O 1
ATOM 927 N N . ALA A 1 119 ? -6.049 -6.662 -3.165 1.00 97.69 119 ALA A N 1
ATOM 928 C CA . ALA A 1 119 ? -6.860 -7.694 -2.523 1.00 97.69 119 ALA A CA 1
ATOM 929 C C . ALA A 1 119 ? -6.934 -7.490 -1.000 1.00 97.69 119 ALA A C 1
ATOM 931 O O . ALA A 1 119 ? -8.018 -7.560 -0.414 1.00 97.69 119 ALA A O 1
ATOM 932 N N . TYR A 1 120 ? -5.808 -7.158 -0.361 1.00 96.25 120 TYR A N 1
ATOM 933 C CA . TYR A 1 120 ? -5.782 -6.787 1.053 1.00 96.25 120 TYR A CA 1
ATOM 934 C C . TYR A 1 120 ? -6.684 -5.575 1.334 1.00 96.25 120 TYR A C 1
ATOM 936 O O . TYR A 1 120 ? -7.498 -5.601 2.262 1.00 96.25 120 TYR A O 1
ATOM 944 N N . VAL A 1 121 ? -6.599 -4.527 0.509 1.00 96.62 121 VAL A N 1
ATOM 945 C CA . VAL A 1 121 ? -7.452 -3.338 0.643 1.00 96.62 121 VAL A CA 1
ATOM 946 C C . VAL A 1 121 ? -8.917 -3.662 0.421 1.00 96.62 121 VAL A C 1
ATOM 948 O O . VAL A 1 121 ? -9.752 -3.168 1.170 1.00 96.62 121 VAL A O 1
ATOM 951 N N . PHE A 1 122 ? -9.253 -4.530 -0.528 1.00 96.81 122 PHE A N 1
ATOM 952 C CA . PHE A 1 122 ? -10.628 -4.972 -0.730 1.00 96.81 122 PHE A CA 1
ATOM 953 C C . PHE A 1 122 ? -11.205 -5.622 0.537 1.00 96.81 122 PHE A C 1
ATOM 955 O O . PHE A 1 122 ? -12.304 -5.267 0.981 1.00 96.81 122 PHE A O 1
ATOM 962 N N . VAL A 1 123 ? -10.442 -6.518 1.172 1.00 95.94 123 VAL A N 1
ATOM 963 C CA . VAL A 1 123 ? -10.822 -7.126 2.457 1.00 95.94 123 VAL A CA 1
ATOM 964 C C . VAL A 1 123 ? -10.976 -6.054 3.539 1.00 95.94 123 VAL A C 1
ATOM 966 O O . VAL A 1 123 ? -11.957 -6.070 4.286 1.00 95.94 123 VAL A O 1
ATOM 969 N N . LEU A 1 124 ? -10.063 -5.083 3.601 1.00 93.75 124 LEU A N 1
ATOM 970 C CA . LEU A 1 124 ? -10.110 -3.992 4.574 1.00 93.75 124 LEU A CA 1
ATOM 971 C C . LEU A 1 124 ? -11.327 -3.070 4.369 1.00 93.75 124 LEU A C 1
ATOM 973 O O . LEU A 1 124 ? -12.010 -2.718 5.330 1.00 93.75 124 LEU A O 1
ATOM 977 N N . CYS A 1 125 ? -11.659 -2.739 3.124 1.00 94.69 125 CYS A N 1
ATOM 978 C CA . CYS A 1 125 ? -12.839 -1.967 2.743 1.00 94.69 125 CYS A CA 1
ATOM 979 C C . CYS A 1 125 ? -14.136 -2.677 3.148 1.00 94.69 125 CYS A C 1
ATOM 981 O O . CYS A 1 125 ? -15.030 -2.057 3.731 1.00 94.69 125 CYS A O 1
ATOM 983 N N . ARG A 1 126 ? -14.217 -3.998 2.926 1.00 93.25 126 ARG A N 1
ATOM 984 C CA . ARG A 1 126 ? -15.329 -4.820 3.428 1.00 93.25 126 ARG A CA 1
ATOM 985 C C . ARG A 1 126 ? -15.400 -4.794 4.953 1.00 93.25 126 ARG A C 1
ATOM 987 O O . ARG A 1 126 ? -16.482 -4.609 5.507 1.00 93.25 126 ARG A O 1
ATOM 994 N N . ARG A 1 127 ? -14.255 -4.919 5.633 1.00 90.38 127 ARG A N 1
ATOM 995 C CA . ARG A 1 127 ? -14.148 -4.896 7.101 1.00 90.38 127 ARG A CA 1
ATOM 996 C C . ARG A 1 127 ? -14.659 -3.583 7.707 1.00 90.38 127 ARG A C 1
ATOM 998 O O . ARG A 1 127 ? -15.291 -3.614 8.760 1.00 90.38 127 ARG A O 1
ATOM 1005 N N . HIS A 1 128 ? -14.412 -2.462 7.031 1.00 91.00 128 HIS A N 1
ATOM 1006 C CA . HIS A 1 128 ? -14.792 -1.111 7.458 1.00 91.00 128 HIS A CA 1
ATOM 1007 C C . HIS A 1 128 ? -16.028 -0.549 6.742 1.00 91.00 128 HIS A C 1
ATOM 1009 O O . HIS A 1 128 ? -16.298 0.647 6.833 1.00 91.00 128 HIS A O 1
ATOM 1015 N N . SER A 1 129 ? -16.807 -1.397 6.057 1.00 91.12 129 SER A N 1
ATOM 1016 C CA . SER A 1 129 ? -18.083 -1.022 5.427 1.00 91.12 129 SER A CA 1
ATOM 1017 C C . SER A 1 129 ? -18.004 0.266 4.592 1.00 91.12 129 SER A C 1
ATOM 1019 O O . SER A 1 129 ? -18.855 1.144 4.733 1.00 91.12 129 SER A O 1
ATOM 1021 N N . THR A 1 130 ? -16.984 0.397 3.736 1.00 89.50 130 THR A N 1
ATOM 1022 C CA . THR A 1 130 ? -16.734 1.645 2.989 1.00 89.50 130 THR A CA 1
ATOM 1023 C C . THR A 1 130 ? -17.809 1.996 1.958 1.00 89.50 130 THR A C 1
ATOM 1025 O O . THR A 1 130 ? -17.881 3.127 1.491 1.00 89.50 130 THR A O 1
ATOM 1028 N N . GLY A 1 131 ? -18.649 1.031 1.578 1.00 91.06 131 GLY A N 1
ATOM 1029 C CA . GLY A 1 131 ? -19.538 1.138 0.422 1.00 91.06 131 GLY A CA 1
ATOM 1030 C C . GLY A 1 131 ? -18.806 0.825 -0.888 1.00 91.06 131 GLY A C 1
ATOM 1031 O O . GLY A 1 131 ? -17.575 0.872 -0.954 1.00 91.06 131 GLY A O 1
ATOM 1032 N N . LEU A 1 132 ? -19.565 0.471 -1.931 1.00 92.88 132 LEU A N 1
ATOM 1033 C CA . LEU A 1 132 ? -19.010 -0.043 -3.191 1.00 92.88 132 LEU A CA 1
ATOM 1034 C C . LEU A 1 132 ? -18.151 0.992 -3.926 1.00 92.88 132 LEU A C 1
ATOM 1036 O O . LEU A 1 132 ? -17.024 0.689 -4.302 1.00 92.88 132 LEU A O 1
ATOM 1040 N N . VAL A 1 133 ? -18.645 2.225 -4.081 1.00 95.69 133 VAL A N 1
ATOM 1041 C CA . VAL A 1 133 ? -17.952 3.279 -4.845 1.00 95.69 133 VAL A CA 1
ATOM 1042 C C . VAL A 1 133 ? -16.648 3.700 -4.166 1.00 95.69 133 VAL A C 1
ATOM 1044 O O . VAL A 1 133 ? -15.602 3.769 -4.806 1.00 95.69 133 VAL A O 1
ATOM 1047 N N . VAL A 1 134 ? -16.689 3.968 -2.860 1.00 95.00 134 VAL A N 1
ATOM 1048 C CA . VAL A 1 134 ? -15.505 4.383 -2.090 1.00 95.00 134 VAL A CA 1
ATOM 1049 C C . VAL A 1 134 ? -14.510 3.230 -1.977 1.00 95.00 134 VAL A C 1
ATOM 1051 O O . VAL A 1 134 ? -13.314 3.439 -2.160 1.00 95.00 134 VAL A O 1
ATOM 1054 N N . GLY A 1 135 ? -14.998 2.004 -1.753 1.00 94.81 135 GLY A N 1
ATOM 1055 C CA . GLY A 1 135 ? -14.163 0.804 -1.755 1.00 94.81 135 GLY A CA 1
ATOM 1056 C C . GLY A 1 135 ? -13.449 0.598 -3.091 1.00 94.81 135 GLY A C 1
ATOM 1057 O O . GLY A 1 135 ? -12.241 0.387 -3.105 1.00 94.81 135 GLY A O 1
ATOM 1058 N N . ALA A 1 136 ? -14.158 0.744 -4.214 1.00 96.69 136 ALA A N 1
ATOM 1059 C CA . ALA A 1 136 ? -13.569 0.630 -5.547 1.00 96.69 136 ALA A CA 1
ATOM 1060 C C . ALA A 1 136 ? -12.469 1.674 -5.788 1.00 96.69 136 ALA A C 1
ATOM 1062 O O . ALA A 1 136 ? -11.408 1.326 -6.300 1.00 96.69 136 ALA A O 1
ATOM 1063 N N . LYS A 1 137 ? -12.671 2.930 -5.359 1.00 96.81 137 LYS A N 1
ATOM 1064 C CA . LYS A 1 137 ? -11.637 3.977 -5.442 1.00 96.81 137 LYS A CA 1
ATOM 1065 C C . LYS A 1 137 ? -10.383 3.611 -4.642 1.00 96.81 137 LYS A C 1
ATOM 1067 O O . LYS A 1 137 ? -9.279 3.768 -5.154 1.00 96.81 137 LYS A O 1
ATOM 1072 N N . TRP A 1 138 ? -10.546 3.090 -3.422 1.00 96.44 138 TRP A N 1
ATOM 1073 C CA . TRP A 1 138 ? -9.423 2.638 -2.590 1.00 96.44 138 TRP A CA 1
ATOM 1074 C C . TRP A 1 138 ? -8.669 1.456 -3.204 1.00 96.44 138 TRP A C 1
ATOM 1076 O O . TRP A 1 138 ? -7.443 1.468 -3.243 1.00 96.44 138 TRP A O 1
ATOM 1086 N N . VAL A 1 139 ? -9.382 0.465 -3.736 1.00 97.25 139 VAL A N 1
ATOM 1087 C CA . VAL A 1 139 ? -8.762 -0.680 -4.418 1.00 97.25 139 VAL A CA 1
ATOM 1088 C C . VAL A 1 139 ? -8.012 -0.224 -5.673 1.00 97.25 139 VAL A C 1
ATOM 1090 O O . VAL A 1 139 ? -6.869 -0.625 -5.875 1.00 97.25 139 VAL A O 1
ATOM 1093 N N . ALA A 1 140 ? -8.607 0.658 -6.482 1.00 96.44 140 ALA A N 1
ATOM 1094 C CA . ALA A 1 140 ? -8.000 1.158 -7.714 1.00 96.44 140 ALA A CA 1
ATOM 1095 C C . ALA A 1 140 ? -6.729 1.981 -7.456 1.00 96.44 140 ALA A C 1
ATOM 1097 O O . ALA A 1 140 ? -5.714 1.772 -8.126 1.00 96.44 140 ALA A O 1
ATOM 1098 N N . ILE A 1 141 ? -6.751 2.891 -6.472 1.00 95.38 141 ILE A N 1
ATOM 1099 C CA . ILE A 1 141 ? -5.563 3.691 -6.152 1.00 95.38 141 ILE A CA 1
ATOM 1100 C C . ILE A 1 141 ? -4.447 2.824 -5.565 1.00 95.38 141 ILE A C 1
ATOM 1102 O O . ILE A 1 141 ? -3.287 3.038 -5.901 1.00 95.38 141 ILE A O 1
ATOM 1106 N N . THR A 1 142 ? -4.775 1.812 -4.753 1.00 96.06 142 THR A N 1
ATOM 1107 C CA . THR A 1 142 ? -3.785 0.857 -4.238 1.00 96.06 142 THR A CA 1
ATOM 1108 C C . THR A 1 142 ? -3.216 -0.014 -5.346 1.00 96.06 142 THR A C 1
ATOM 1110 O O . THR A 1 142 ? -2.007 -0.176 -5.404 1.00 96.06 142 THR A O 1
ATOM 1113 N N . PHE A 1 143 ? -4.032 -0.515 -6.272 1.00 96.12 143 PHE A N 1
ATOM 1114 C CA . PHE A 1 143 ? -3.508 -1.267 -7.412 1.00 96.12 143 PHE A CA 1
ATOM 1115 C C . PHE A 1 143 ? -2.594 -0.409 -8.299 1.00 96.12 143 PHE A C 1
ATOM 1117 O O . PHE A 1 143 ? -1.623 -0.906 -8.854 1.00 96.12 143 PHE A O 1
ATOM 1124 N N . SER A 1 144 ? -2.870 0.891 -8.420 1.00 93.81 144 SER A N 1
ATOM 1125 C CA . SER A 1 144 ? -2.074 1.784 -9.271 1.00 93.81 144 SER A CA 1
ATOM 1126 C C . SER A 1 144 ? -0.779 2.229 -8.591 1.00 93.81 144 SER A C 1
ATOM 1128 O O . SER A 1 144 ? 0.293 2.149 -9.181 1.00 93.81 144 SER A O 1
ATOM 1130 N N . MET A 1 145 ? -0.872 2.719 -7.354 1.00 93.94 145 MET A N 1
ATOM 1131 C CA . MET A 1 145 ? 0.247 3.349 -6.642 1.00 93.94 145 MET A CA 1
ATOM 1132 C C . MET A 1 145 ? 0.987 2.388 -5.705 1.00 93.94 145 MET A C 1
ATOM 1134 O O . MET A 1 145 ? 2.085 2.708 -5.258 1.00 93.94 145 MET A O 1
ATOM 1138 N N . GLY A 1 146 ? 0.396 1.236 -5.392 1.00 92.31 146 GLY A N 1
ATOM 1139 C CA . GLY A 1 146 ? 0.923 0.252 -4.455 1.00 92.31 146 GLY A CA 1
ATOM 1140 C C . GLY A 1 146 ? 0.832 0.714 -2.999 1.00 92.31 146 GLY A C 1
ATOM 1141 O O . GLY A 1 146 ? -0.198 1.236 -2.538 1.00 92.31 146 GLY A O 1
ATOM 1142 N N . TYR A 1 147 ? 1.951 0.575 -2.281 1.00 91.12 147 TYR A N 1
ATOM 1143 C CA . TYR A 1 147 ? 2.075 0.856 -0.850 1.00 91.12 147 TYR A CA 1
ATOM 1144 C C . TYR A 1 147 ? 1.436 2.171 -0.350 1.00 91.12 147 TYR A C 1
ATOM 1146 O O . TYR A 1 147 ? 0.655 2.142 0.613 1.00 91.12 147 TYR A O 1
ATOM 1154 N N . PRO A 1 148 ? 1.689 3.334 -0.984 1.00 92.19 148 PRO A N 1
ATOM 1155 C CA . PRO A 1 148 ? 1.128 4.606 -0.534 1.00 92.19 148 PRO A CA 1
ATOM 1156 C C . PRO A 1 148 ? -0.407 4.633 -0.491 1.00 92.19 148 PRO A C 1
ATOM 1158 O O . PRO A 1 148 ? -0.985 5.279 0.388 1.00 92.19 148 PRO A O 1
ATOM 1161 N N . GLY A 1 149 ? -1.077 3.912 -1.399 1.00 90.00 149 GLY A N 1
ATOM 1162 C CA . GLY A 1 149 ? -2.538 3.870 -1.476 1.00 90.00 149 GLY A CA 1
ATOM 1163 C C . GLY A 1 149 ? -3.169 3.241 -0.232 1.00 90.00 149 GLY A C 1
ATOM 1164 O O . GLY A 1 149 ? -4.024 3.848 0.419 1.00 90.00 149 GLY A O 1
ATOM 1165 N N . TRP A 1 150 ? -2.705 2.053 0.168 1.00 91.81 150 TRP A N 1
ATOM 1166 C CA . TRP A 1 150 ? -3.262 1.368 1.342 1.00 91.81 150 TRP A CA 1
ATOM 1167 C C . TRP A 1 150 ? -2.752 1.935 2.670 1.00 91.81 150 TRP A C 1
ATOM 1169 O O . TRP A 1 150 ? -3.485 1.935 3.663 1.00 91.81 150 TRP A O 1
ATOM 1179 N N . ALA A 1 151 ? -1.532 2.484 2.704 1.00 91.69 151 ALA A N 1
ATOM 1180 C CA . ALA A 1 151 ? -1.022 3.206 3.867 1.00 91.69 151 ALA A CA 1
ATOM 1181 C C . ALA A 1 151 ? -1.911 4.412 4.225 1.00 91.69 151 ALA A C 1
ATOM 1183 O O . ALA A 1 151 ? -2.217 4.618 5.403 1.00 91.69 151 ALA A O 1
ATOM 1184 N N . ARG A 1 152 ? -2.391 5.167 3.225 1.00 92.75 152 ARG A N 1
ATOM 1185 C CA . ARG A 1 152 ? -3.333 6.278 3.438 1.00 92.75 152 ARG A CA 1
ATOM 1186 C C . ARG A 1 152 ? -4.657 5.798 4.034 1.00 92.75 152 ARG A C 1
ATOM 1188 O O . ARG A 1 152 ? -5.103 6.374 5.026 1.00 92.75 152 ARG A O 1
ATOM 1195 N N . LEU A 1 153 ? -5.245 4.726 3.497 1.00 92.25 153 LEU A N 1
ATOM 1196 C CA . LEU A 1 153 ? -6.475 4.142 4.045 1.00 92.25 153 LEU A CA 1
ATOM 1197 C C . LEU A 1 153 ? -6.296 3.718 5.510 1.00 92.25 153 LEU A C 1
ATOM 1199 O O . LEU A 1 153 ? -7.141 4.026 6.349 1.00 92.25 153 LEU A O 1
ATOM 1203 N N . ARG A 1 154 ? -5.171 3.074 5.853 1.00 91.81 154 ARG A N 1
ATOM 1204 C CA . ARG A 1 154 ? -4.873 2.711 7.249 1.00 91.81 154 ARG A CA 1
ATOM 1205 C C . ARG A 1 154 ? -4.797 3.933 8.162 1.00 91.81 154 ARG A C 1
ATOM 1207 O O . ARG A 1 154 ? -5.342 3.882 9.260 1.00 91.81 154 ARG A O 1
ATOM 1214 N N . ARG A 1 155 ? -4.190 5.039 7.719 1.00 90.12 155 ARG A N 1
ATOM 1215 C CA . ARG A 1 155 ? -4.163 6.294 8.495 1.00 90.12 155 ARG A CA 1
ATOM 1216 C C . ARG A 1 155 ? -5.570 6.844 8.739 1.00 90.12 155 ARG A C 1
ATOM 1218 O O . ARG A 1 155 ? -5.859 7.257 9.856 1.00 90.12 155 ARG A O 1
ATOM 1225 N N . LEU A 1 156 ? -6.456 6.801 7.741 1.00 91.12 156 LEU A N 1
ATOM 1226 C CA . LEU A 1 156 ? -7.855 7.225 7.901 1.00 91.12 156 LEU A CA 1
ATOM 1227 C C . LEU A 1 156 ? -8.626 6.326 8.868 1.00 91.12 156 LEU A C 1
ATOM 1229 O O . LEU A 1 156 ? -9.364 6.831 9.709 1.00 91.12 156 LEU A O 1
ATOM 1233 N N . ILE A 1 157 ? -8.411 5.010 8.805 1.00 90.50 157 ILE A N 1
ATOM 1234 C CA . ILE A 1 157 ? -8.991 4.067 9.768 1.00 90.50 157 ILE A CA 1
ATOM 1235 C C . ILE A 1 157 ? -8.524 4.392 11.185 1.00 90.50 157 ILE A C 1
ATOM 1237 O O . ILE A 1 157 ? -9.350 4.467 12.090 1.00 90.50 157 ILE A O 1
ATOM 1241 N N . GLN A 1 158 ? -7.226 4.627 11.384 1.00 87.81 158 GLN A N 1
ATOM 1242 C CA . GLN A 1 158 ? -6.693 4.994 12.697 1.00 87.81 158 GLN A CA 1
ATOM 1243 C C . GLN A 1 158 ? -7.252 6.331 13.189 1.00 87.81 158 GLN A C 1
ATOM 1245 O O . GLN A 1 158 ? -7.663 6.431 14.341 1.00 87.81 158 GLN A O 1
ATOM 1250 N N . LYS A 1 159 ? -7.357 7.335 12.315 1.00 87.38 159 LYS A N 1
ATOM 1251 C CA . LYS A 1 159 ? -7.975 8.621 12.655 1.00 87.38 159 LYS A CA 1
ATOM 1252 C C . LYS A 1 159 ? -9.437 8.449 13.084 1.00 87.38 159 LYS A C 1
ATOM 1254 O O . LYS A 1 159 ? -9.814 8.923 14.149 1.00 87.38 159 LYS A O 1
ATOM 1259 N N . ALA A 1 160 ? -10.231 7.703 12.316 1.00 87.19 160 ALA A N 1
ATOM 1260 C CA . ALA A 1 160 ? -11.631 7.432 12.641 1.00 87.19 160 ALA A CA 1
ATOM 1261 C C . ALA A 1 160 ? -11.785 6.630 13.945 1.00 87.19 160 ALA A C 1
ATOM 1263 O O . ALA A 1 160 ? -12.723 6.861 14.708 1.00 87.19 160 ALA A O 1
ATOM 1264 N N . ARG A 1 161 ? -10.850 5.710 14.228 1.00 83.00 161 ARG A N 1
ATOM 1265 C CA . ARG A 1 161 ? -10.772 5.023 15.523 1.00 83.00 161 ARG A CA 1
ATOM 1266 C C . ARG A 1 161 ? -10.548 6.028 16.647 1.00 83.00 161 ARG A C 1
ATOM 1268 O O . ARG A 1 161 ? -11.355 6.047 17.566 1.00 83.00 161 ARG A O 1
ATOM 1275 N N . ILE A 1 162 ? -9.538 6.893 16.551 1.00 82.44 162 ILE A N 1
ATOM 1276 C CA . ILE A 1 162 ? -9.242 7.908 17.577 1.00 82.44 162 ILE A CA 1
ATOM 1277 C C . ILE A 1 162 ? -10.456 8.812 17.821 1.00 82.44 162 ILE A C 1
ATOM 1279 O O . ILE A 1 162 ? -10.887 8.961 18.961 1.00 82.44 162 ILE A O 1
ATOM 1283 N N . GLU A 1 163 ? -11.066 9.341 16.759 1.00 82.88 163 GLU A N 1
ATOM 1284 C CA . GLU A 1 163 ? -12.251 10.201 16.868 1.00 82.88 163 GLU A CA 1
ATOM 1285 C C . GLU A 1 163 ? -13.443 9.495 17.526 1.00 82.88 163 GLU A C 1
ATOM 1287 O O . GLU A 1 163 ? -14.212 10.129 18.248 1.00 82.88 163 GLU A O 1
ATOM 1292 N N . SER A 1 164 ? -13.612 8.187 17.303 1.00 76.44 164 SER A N 1
ATOM 1293 C CA . SER A 1 164 ? -14.678 7.424 17.959 1.00 76.44 164 SER A CA 1
ATOM 1294 C C . SER A 1 164 ? -14.479 7.317 19.474 1.00 76.44 164 SER A C 1
ATOM 1296 O O . SER A 1 164 ? -15.459 7.349 20.209 1.00 76.44 164 SER A O 1
ATOM 1298 N N . ILE A 1 165 ? -13.230 7.279 19.952 1.00 70.56 165 ILE A N 1
ATOM 1299 C CA . ILE A 1 165 ? -12.901 7.247 21.387 1.00 70.56 165 ILE A CA 1
ATOM 1300 C C . ILE A 1 165 ? -13.254 8.576 22.035 1.00 70.56 165 ILE A C 1
ATOM 1302 O O . ILE A 1 165 ? -13.900 8.601 23.081 1.00 70.56 165 ILE A O 1
ATOM 1306 N N . THR A 1 166 ? -12.824 9.673 21.405 1.00 70.56 166 THR A N 1
ATOM 1307 C CA . THR A 1 166 ? -13.018 11.034 21.916 1.00 70.56 166 THR A CA 1
ATOM 1308 C C . THR A 1 166 ? -14.487 11.432 21.959 1.00 70.56 166 THR A C 1
ATOM 1310 O O . THR A 1 166 ? -14.831 12.324 22.708 1.00 70.56 166 THR A O 1
ATOM 1313 N N . LYS A 1 167 ? -15.362 10.796 21.171 1.00 65.31 167 LYS A N 1
ATOM 1314 C CA . LYS A 1 167 ? -16.812 11.052 21.213 1.00 65.31 167 LYS A CA 1
ATOM 1315 C C . LYS A 1 167 ? -17.551 10.258 22.293 1.00 65.31 167 LYS A C 1
ATOM 1317 O O . LYS A 1 167 ? -18.698 10.576 22.580 1.00 65.31 167 LYS A O 1
ATOM 1322 N N . ILE A 1 168 ? -16.945 9.194 22.823 1.00 58.84 168 ILE A N 1
ATOM 1323 C CA . ILE A 1 168 ? -17.544 8.350 23.873 1.00 58.84 168 ILE A CA 1
ATOM 1324 C C . ILE A 1 168 ? -17.250 8.914 25.278 1.00 58.84 168 ILE A C 1
ATOM 1326 O O . ILE A 1 168 ? -17.942 8.551 26.225 1.00 58.84 168 ILE A O 1
ATOM 1330 N N . HIS A 1 169 ? -16.249 9.790 25.413 1.00 43.88 169 HIS A N 1
ATOM 1331 C CA . HIS A 1 169 ? -15.867 10.476 26.656 1.00 43.88 169 HIS A CA 1
ATOM 1332 C C . HIS A 1 169 ? -16.090 11.980 26.529 1.00 43.88 169 HIS A C 1
ATOM 1334 O O . HIS A 1 169 ? -16.276 12.619 27.586 1.00 43.88 169 HIS A O 1
#

Secondary structure (DSSP, 8-state):
-EEEEE-TT--PEEEEE---SSPPSSSTTHHHHHHHHHHHHHHHTT-SPPPP-------GGGGTTHHHHHHHHHHHHPPP-TT-SGGGHHHHHHHHTTHHHHHHHHHHHHHHHHHHHHHHHHHHHHHTT--HHHHHHHHHHHHHH-HHHHHHHHHHHHHHHHHHHHTT-

Organism: NCBI:txid1419009

Radius of gyration: 23.75 Å; chains: 1; bounding box: 42×36×79 Å

InterPro domains:
  IPR019595 Domain of unknown function DUF2470 [PF10615] (2-37)
  IPR028110 Transmembrane protein 254 [PF14934] (70-154)